Protein AF-V6IZ83-F1 (afdb_monomer_lite)

Radius of gyration: 10.88 Å; chains: 1; bounding box: 23×20×30 Å

Secondary structure (DSSP, 8-state):
---HHHHHHHHHHHHHHHTT----HHHHHHHHT--HHHHHHHHHHHHHHHHHTT----

pLDDT: mean 86.67, std 14.82, range [40.56, 96.25]

Foldseek 3Di:
DDDPLLVVLLVVQVVCVVVVHHDDLVNSCVVSVHDSVVSVVSVVVSVVVCVVVVDDDD

Structure (mmCIF, N/CA/C/O backbone):
data_AF-V6IZ83-F1
#
_entry.id   AF-V6IZ83-F1
#
loop_
_atom_site.group_PDB
_atom_site.id
_atom_site.type_symbol
_atom_site.label_atom_id
_atom_site.label_alt_id
_atom_site.label_comp_id
_atom_site.label_asym_id
_atom_site.label_entity_id
_atom_site.label_seq_id
_atom_site.pdbx_PDB_ins_code
_atom_site.Cartn_x
_atom_site.Cartn_y
_atom_site.Cartn_z
_atom_site.occupancy
_atom_site.B_iso_or_equiv
_atom_site.auth_seq_id
_atom_site.auth_comp_id
_atom_site.auth_asym_id
_atom_site.auth_atom_id
_atom_site.pdbx_PDB_model_num
ATOM 1 N N . MET A 1 1 ? -7.674 10.519 -9.864 1.00 80.88 1 MET A N 1
ATOM 2 C CA . MET A 1 1 ? -6.525 11.228 -9.252 1.00 80.88 1 MET A CA 1
ATOM 3 C C . MET A 1 1 ? -6.306 10.691 -7.842 1.00 80.88 1 MET A C 1
ATOM 5 O O . MET A 1 1 ? -7.283 10.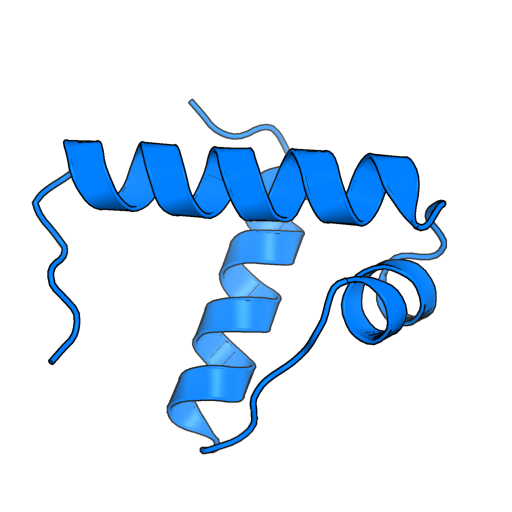566 -7.110 1.00 80.88 1 MET A O 1
ATOM 9 N N . LEU A 1 2 ? -5.068 10.316 -7.495 1.00 87.88 2 LEU A N 1
ATOM 10 C CA . LEU A 1 2 ? -4.736 9.693 -6.204 1.00 87.88 2 LEU A CA 1
ATOM 11 C C . LEU A 1 2 ? -4.522 10.745 -5.104 1.00 87.88 2 LEU A C 1
ATOM 13 O O . LEU A 1 2 ? -3.853 11.757 -5.331 1.00 87.88 2 LEU A O 1
ATOM 17 N N . ASN A 1 3 ? -5.043 10.494 -3.903 1.00 93.44 3 ASN A N 1
ATOM 18 C CA . ASN A 1 3 ? -4.797 11.332 -2.727 1.00 93.44 3 ASN A CA 1
ATOM 19 C C . ASN A 1 3 ? -3.386 11.092 -2.136 1.00 93.44 3 ASN A C 1
ATOM 21 O O . ASN A 1 3 ? -2.609 10.272 -2.626 1.00 93.44 3 ASN A O 1
ATOM 25 N N . HIS A 1 4 ? -3.005 11.835 -1.089 1.00 93.81 4 HIS A N 1
ATOM 26 C CA . HIS A 1 4 ? -1.676 11.699 -0.471 1.00 93.81 4 HIS A CA 1
ATOM 27 C C . HIS A 1 4 ? -1.388 10.273 0.033 1.00 93.81 4 HIS A C 1
ATOM 29 O O . HIS A 1 4 ? -0.298 9.747 -0.189 1.00 93.81 4 HIS A O 1
ATOM 35 N N . TYR A 1 5 ? -2.374 9.634 0.662 1.00 93.62 5 TYR A N 1
ATOM 36 C CA . TYR A 1 5 ? -2.249 8.270 1.166 1.00 93.62 5 TYR A CA 1
ATOM 37 C C . TYR A 1 5 ? -2.085 7.255 0.028 1.00 93.62 5 TYR A C 1
ATOM 39 O O . TYR A 1 5 ? -1.130 6.485 0.011 1.00 93.62 5 TYR A O 1
ATOM 47 N N . GLU A 1 6 ? -2.957 7.319 -0.971 1.00 94.62 6 GLU A N 1
ATOM 48 C CA . GLU A 1 6 ? -2.949 6.446 -2.143 1.00 94.62 6 GLU A CA 1
ATOM 49 C C . GLU A 1 6 ? -1.648 6.582 -2.953 1.00 94.62 6 GLU A C 1
ATOM 51 O O . GLU A 1 6 ? -1.104 5.584 -3.422 1.00 94.62 6 GLU A O 1
ATOM 56 N N . ARG A 1 7 ? -1.081 7.794 -3.063 1.00 94.38 7 ARG A N 1
ATOM 57 C CA . ARG A 1 7 ? 0.246 8.006 -3.672 1.00 94.38 7 ARG A CA 1
ATOM 58 C C . ARG A 1 7 ? 1.361 7.314 -2.889 1.00 94.38 7 ARG A C 1
ATOM 60 O O . ARG A 1 7 ? 2.235 6.703 -3.500 1.00 94.38 7 ARG A O 1
ATOM 67 N N . LYS A 1 8 ? 1.314 7.356 -1.553 1.00 94.50 8 LYS A N 1
ATOM 68 C CA . LYS A 1 8 ? 2.269 6.635 -0.697 1.00 94.50 8 LYS A CA 1
ATOM 69 C C . LYS A 1 8 ? 2.141 5.120 -0.877 1.00 94.50 8 LYS A C 1
ATOM 71 O O . LYS A 1 8 ? 3.154 4.443 -1.017 1.00 94.50 8 LYS A O 1
ATOM 76 N N . VAL A 1 9 ? 0.915 4.593 -0.946 1.00 94.44 9 VAL A N 1
ATOM 77 C CA . VAL A 1 9 ? 0.662 3.171 -1.246 1.00 94.44 9 VAL A CA 1
ATOM 78 C C . VAL A 1 9 ? 1.216 2.796 -2.623 1.00 94.44 9 VAL A C 1
ATOM 80 O O . VAL A 1 9 ? 1.918 1.795 -2.746 1.00 94.44 9 VAL A O 1
ATOM 83 N N . ALA A 1 10 ? 0.994 3.622 -3.648 1.00 93.50 10 ALA A N 1
ATOM 84 C CA . ALA A 1 10 ? 1.534 3.388 -4.987 1.00 93.50 10 ALA A CA 1
ATOM 85 C C . ALA A 1 10 ? 3.069 3.332 -5.016 1.00 93.50 10 ALA A C 1
ATOM 87 O O . ALA A 1 10 ? 3.624 2.453 -5.678 1.00 93.50 10 ALA A O 1
ATOM 88 N N . GLN A 1 11 ? 3.745 4.225 -4.285 1.00 93.50 11 GLN A N 1
ATOM 89 C CA . GLN A 1 11 ? 5.204 4.208 -4.148 1.00 93.50 11 GLN A CA 1
ATOM 90 C C . GLN A 1 11 ? 5.698 2.947 -3.441 1.00 93.50 11 GLN A C 1
ATOM 92 O O . GLN A 1 11 ? 6.653 2.332 -3.902 1.00 93.50 11 GLN A O 1
ATOM 97 N N . ILE A 1 12 ? 5.037 2.532 -2.354 1.00 93.56 12 ILE A N 1
ATOM 98 C CA . ILE A 1 12 ? 5.397 1.303 -1.639 1.00 93.56 12 ILE A CA 1
ATOM 99 C C . ILE A 1 12 ? 5.312 0.098 -2.582 1.00 93.56 12 ILE A C 1
ATOM 101 O O . ILE A 1 12 ? 6.294 -0.622 -2.735 1.00 93.56 12 ILE A O 1
ATOM 105 N N . LEU A 1 13 ? 4.179 -0.065 -3.270 1.00 91.94 13 LEU A N 1
ATOM 106 C CA . LEU A 1 13 ? 3.973 -1.168 -4.210 1.00 91.94 13 LEU A CA 1
ATOM 107 C C . LEU A 1 13 ? 4.991 -1.153 -5.358 1.00 91.94 13 LEU A C 1
ATOM 109 O O . LEU A 1 13 ? 5.444 -2.207 -5.787 1.00 91.94 13 LEU A O 1
ATOM 113 N N . GLN A 1 14 ? 5.351 0.029 -5.866 1.00 91.62 14 GLN A N 1
ATOM 114 C CA . GLN A 1 14 ? 6.361 0.159 -6.919 1.00 91.62 14 GLN A CA 1
ATOM 115 C C . GLN A 1 14 ? 7.760 -0.217 -6.420 1.00 91.62 14 GLN A C 1
ATOM 117 O O . GLN A 1 14 ? 8.462 -0.964 -7.095 1.00 91.62 14 GLN A O 1
ATOM 122 N N . ASN A 1 15 ? 8.154 0.266 -5.241 1.00 93.12 15 ASN A N 1
ATOM 123 C CA . ASN A 1 15 ? 9.456 -0.037 -4.652 1.00 93.12 15 ASN A CA 1
ATOM 124 C C . ASN A 1 15 ? 9.595 -1.524 -4.333 1.00 93.12 15 ASN A C 1
ATOM 126 O O . ASN A 1 15 ? 10.639 -2.112 -4.599 1.00 93.12 15 ASN A O 1
ATOM 130 N N . ASP A 1 16 ? 8.549 -2.139 -3.782 1.00 91.81 16 ASP A N 1
ATOM 131 C CA . ASP A 1 16 ? 8.578 -3.562 -3.462 1.00 91.81 16 ASP A CA 1
ATOM 132 C C . ASP A 1 16 ? 8.667 -4.402 -4.738 1.00 91.81 16 ASP A C 1
ATOM 134 O O . ASP A 1 16 ? 9.516 -5.286 -4.803 1.00 91.81 16 ASP A O 1
ATOM 138 N N . MET A 1 17 ? 7.924 -4.043 -5.790 1.00 89.69 17 MET A N 1
ATOM 139 C CA . MET A 1 17 ? 8.024 -4.688 -7.102 1.00 89.69 17 MET A CA 1
ATOM 140 C C . MET A 1 17 ? 9.436 -4.587 -7.705 1.00 89.69 17 MET A C 1
ATOM 142 O O . MET A 1 17 ? 9.962 -5.593 -8.168 1.00 89.69 17 MET A O 1
ATOM 146 N N . ILE A 1 18 ? 10.086 -3.415 -7.645 1.00 90.50 18 ILE A N 1
ATOM 147 C CA . ILE A 1 18 ? 11.486 -3.232 -8.090 1.00 90.50 18 ILE A CA 1
ATOM 148 C C . ILE A 1 18 ? 12.446 -4.134 -7.295 1.00 90.50 18 ILE A C 1
ATOM 150 O O . ILE A 1 18 ? 13.423 -4.640 -7.839 1.00 90.50 18 ILE A O 1
ATOM 154 N N . MET A 1 19 ? 12.161 -4.356 -6.011 1.00 90.75 19 MET A N 1
ATOM 155 C CA . MET A 1 19 ? 12.939 -5.231 -5.129 1.00 90.75 19 MET A CA 1
ATOM 156 C C . MET A 1 19 ? 12.533 -6.714 -5.215 1.00 90.75 19 MET A C 1
ATOM 158 O O . MET A 1 19 ? 13.023 -7.513 -4.419 1.00 90.75 19 MET A O 1
ATOM 162 N N . GLY A 1 20 ? 11.620 -7.095 -6.117 1.00 91.38 20 GLY A N 1
ATOM 163 C CA . GLY A 1 20 ? 11.117 -8.469 -6.239 1.00 91.38 20 GLY A CA 1
ATOM 164 C C . GLY A 1 20 ? 10.243 -8.934 -5.066 1.00 91.38 20 GLY A C 1
ATOM 165 O O . GLY A 1 20 ? 10.027 -10.131 -4.888 1.00 91.38 20 GLY A O 1
ATOM 166 N N . ARG A 1 21 ? 9.745 -8.006 -4.244 1.00 89.19 21 ARG A N 1
ATOM 167 C CA . ARG A 1 21 ? 8.843 -8.269 -3.116 1.00 89.19 21 ARG A CA 1
A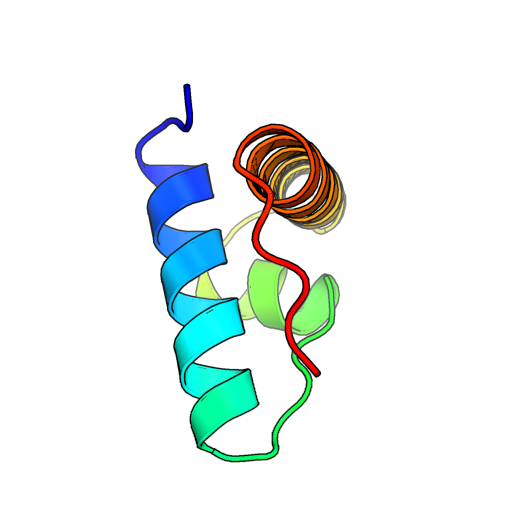TOM 168 C C . ARG A 1 21 ? 7.404 -7.953 -3.508 1.00 89.19 21 ARG A C 1
ATOM 170 O O . ARG A 1 21 ? 7.132 -7.004 -4.238 1.00 89.19 21 ARG A O 1
ATOM 177 N N . THR A 1 22 ? 6.467 -8.722 -2.967 1.00 87.75 22 THR A N 1
ATOM 178 C CA . THR A 1 22 ? 5.036 -8.424 -3.080 1.00 87.75 22 THR A CA 1
ATOM 179 C C . THR A 1 22 ? 4.524 -8.041 -1.703 1.00 87.75 22 THR A C 1
ATOM 181 O O . THR A 1 22 ? 4.601 -8.856 -0.793 1.00 87.75 22 THR A O 1
ATOM 184 N N . SER A 1 23 ? 4.027 -6.812 -1.561 1.00 89.81 23 SER A N 1
ATOM 185 C CA . SER A 1 23 ? 3.352 -6.361 -0.340 1.00 89.81 23 SER A CA 1
ATOM 186 C C . SER A 1 23 ? 1.850 -6.556 -0.480 1.00 89.81 23 SER A C 1
ATOM 188 O O . SER A 1 23 ? 1.250 -6.094 -1.460 1.00 89.81 23 SER A O 1
ATOM 190 N N . ASP A 1 24 ? 1.247 -7.222 0.498 1.00 92.81 24 ASP A N 1
ATOM 191 C CA . ASP A 1 24 ? -0.199 -7.398 0.566 1.00 92.81 24 ASP A CA 1
ATOM 192 C C . ASP A 1 24 ? -0.885 -6.252 1.338 1.00 92.81 24 ASP A C 1
ATOM 194 O O . ASP A 1 24 ? -0.261 -5.281 1.774 1.00 92.81 24 ASP A O 1
ATOM 198 N N . ALA A 1 25 ? -2.210 -6.317 1.486 1.00 93.81 25 ALA A N 1
ATOM 199 C CA . ALA A 1 25 ? -2.946 -5.275 2.198 1.00 93.81 25 ALA A CA 1
ATOM 200 C C . ALA A 1 25 ? -2.594 -5.187 3.692 1.00 93.81 25 ALA A C 1
ATOM 202 O O . ALA A 1 25 ? -2.690 -4.098 4.258 1.00 93.81 25 ALA A O 1
ATOM 203 N N . ALA A 1 26 ? -2.188 -6.289 4.327 1.00 95.12 26 ALA A N 1
ATOM 204 C CA . ALA A 1 26 ? -1.775 -6.291 5.725 1.00 95.12 26 ALA A CA 1
ATOM 205 C C . ALA A 1 26 ? -0.414 -5.603 5.891 1.00 95.12 26 ALA A C 1
ATOM 207 O O . ALA A 1 26 ? -0.264 -4.769 6.785 1.00 95.12 26 ALA A O 1
ATOM 208 N N . ASP A 1 27 ? 0.530 -5.843 4.977 1.00 94.25 27 ASP A N 1
ATOM 209 C CA . ASP A 1 27 ? 1.819 -5.144 4.944 1.00 94.25 27 ASP A CA 1
ATOM 210 C C . ASP A 1 27 ? 1.639 -3.636 4.764 1.00 94.25 27 ASP A C 1
ATOM 212 O O . ASP A 1 27 ? 2.256 -2.821 5.461 1.00 94.25 27 ASP A O 1
ATOM 216 N N . ILE A 1 28 ? 0.770 -3.243 3.828 1.00 95.06 28 ILE A N 1
ATOM 217 C CA . ILE A 1 28 ? 0.462 -1.833 3.591 1.00 95.06 28 ILE A CA 1
ATOM 218 C C . ILE A 1 28 ? -0.203 -1.217 4.823 1.00 95.06 28 ILE A C 1
ATOM 220 O O . ILE A 1 28 ? 0.196 -0.125 5.235 1.00 95.06 28 ILE A O 1
ATOM 224 N N . ALA A 1 29 ? -1.174 -1.897 5.436 1.00 96.12 29 ALA A N 1
ATOM 225 C CA . ALA A 1 29 ? -1.839 -1.441 6.655 1.00 96.12 29 ALA A CA 1
ATOM 226 C C . ALA A 1 29 ? -0.826 -1.209 7.788 1.00 96.12 29 ALA A C 1
ATOM 228 O O . ALA A 1 29 ? -0.766 -0.111 8.348 1.00 96.12 29 ALA A O 1
ATOM 229 N N . TYR A 1 30 ? 0.055 -2.184 8.032 1.00 95.88 30 TYR A N 1
ATOM 230 C CA . TYR A 1 30 ? 1.112 -2.107 9.040 1.00 95.88 30 TYR A CA 1
ATOM 231 C C . TYR A 1 30 ? 2.079 -0.938 8.788 1.00 95.88 30 TYR A C 1
ATOM 233 O O . TYR A 1 30 ? 2.303 -0.105 9.664 1.00 95.88 30 TYR A O 1
ATOM 241 N N . ARG A 1 31 ? 2.602 -0.802 7.563 1.00 92.69 31 ARG A N 1
ATOM 242 C CA . ARG A 1 31 ? 3.585 0.243 7.203 1.00 92.69 31 ARG A CA 1
ATOM 243 C C . ARG A 1 31 ? 3.001 1.650 7.145 1.00 92.69 31 ARG A C 1
ATOM 245 O O . ARG A 1 31 ? 3.744 2.633 7.196 1.00 92.69 31 ARG A O 1
ATOM 252 N N . THR A 1 32 ? 1.689 1.764 6.964 1.00 92.31 32 THR A N 1
ATOM 253 C CA . THR A 1 32 ? 1.004 3.058 6.867 1.00 92.31 32 THR A CA 1
ATOM 254 C C . THR A 1 32 ? 0.255 3.447 8.137 1.00 92.31 32 THR A C 1
ATOM 256 O O . THR A 1 32 ? -0.204 4.586 8.213 1.00 92.31 32 THR A O 1
ATOM 259 N N . GLY A 1 33 ? 0.183 2.555 9.134 1.00 93.88 33 GLY A N 1
ATOM 260 C CA . GLY A 1 33 ? -0.565 2.773 10.374 1.00 93.88 33 GLY A CA 1
ATOM 261 C C . GLY A 1 33 ? -2.069 2.902 10.132 1.00 93.88 33 GLY A C 1
ATOM 262 O O . GLY A 1 33 ? -2.739 3.675 10.813 1.00 93.88 33 GLY A O 1
ATOM 263 N N . ARG A 1 34 ? -2.581 2.216 9.106 1.00 93.88 34 ARG A N 1
ATOM 264 C CA . ARG A 1 34 ? -3.980 2.274 8.666 1.00 93.88 34 ARG A CA 1
ATOM 265 C C . ARG A 1 34 ? -4.665 0.939 8.870 1.00 93.88 34 ARG A C 1
ATOM 267 O O . ARG A 1 34 ? -4.017 -0.080 9.08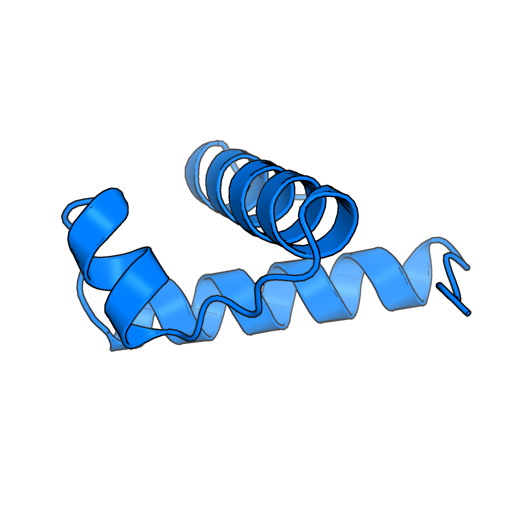8 1.00 93.88 34 ARG A O 1
ATOM 274 N N . THR A 1 35 ? -5.987 0.951 8.796 1.00 96.25 35 THR A N 1
ATOM 275 C CA . THR A 1 35 ? -6.769 -0.281 8.858 1.00 96.25 35 THR A CA 1
ATOM 276 C C . THR A 1 35 ? -6.567 -1.126 7.599 1.00 96.25 35 THR A C 1
ATOM 278 O O . THR A 1 35 ? -6.217 -0.625 6.526 1.00 96.25 35 THR A O 1
ATOM 281 N N . LEU A 1 36 ? -6.822 -2.431 7.719 1.00 95.88 36 LEU A N 1
ATOM 282 C CA . LEU A 1 36 ? -6.763 -3.354 6.583 1.00 95.88 36 LEU A CA 1
ATOM 283 C C . LEU A 1 36 ? -7.747 -2.959 5.471 1.00 95.88 36 LEU A C 1
ATOM 285 O O . LEU A 1 36 ? -7.457 -3.138 4.291 1.00 95.88 36 LEU A O 1
ATOM 289 N N . GLU A 1 37 ? -8.907 -2.421 5.842 1.00 95.62 37 GLU A N 1
ATOM 290 C CA . GLU A 1 37 ? -9.940 -1.984 4.905 1.00 95.62 37 GLU A CA 1
ATOM 291 C C . GLU A 1 37 ? -9.493 -0.757 4.098 1.00 95.62 37 GLU A C 1
ATOM 293 O O . GLU A 1 37 ? -9.559 -0.775 2.868 1.00 95.62 37 GLU A O 1
ATOM 298 N N . GLU A 1 38 ? -8.936 0.261 4.764 1.00 94.12 38 GLU A N 1
ATOM 299 C CA . GLU A 1 38 ? -8.356 1.432 4.093 1.00 94.12 38 GLU A CA 1
ATOM 300 C C . GLU A 1 38 ? -7.215 1.033 3.147 1.00 94.12 38 GLU A C 1
ATOM 302 O O . GLU A 1 38 ? -7.129 1.541 2.025 1.00 94.12 38 GLU A O 1
ATOM 307 N N . ALA A 1 39 ? -6.359 0.097 3.570 1.00 95.94 39 ALA A N 1
ATOM 308 C CA . ALA A 1 39 ? -5.265 -0.406 2.747 1.00 95.94 39 ALA A CA 1
ATOM 309 C C . ALA A 1 39 ? -5.772 -1.142 1.500 1.00 95.94 39 ALA A C 1
ATOM 311 O O . ALA A 1 39 ? -5.278 -0.883 0.401 1.00 95.94 39 ALA A O 1
ATOM 312 N N . LYS A 1 40 ? -6.789 -2.005 1.639 1.00 95.75 40 LYS A N 1
ATOM 313 C CA . LYS A 1 40 ? -7.435 -2.684 0.503 1.00 95.75 40 LYS A CA 1
ATOM 314 C C . LYS A 1 40 ? -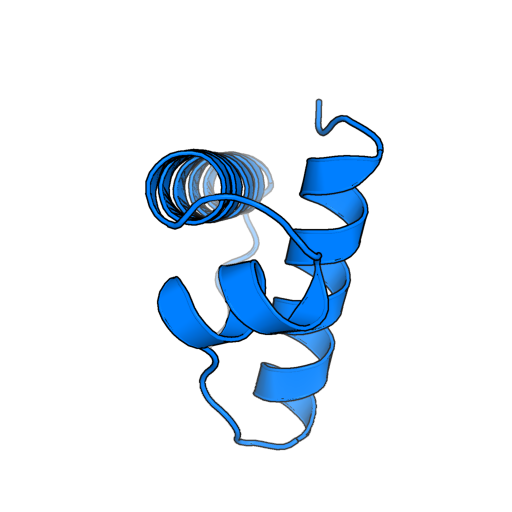8.013 -1.680 -0.490 1.00 95.75 40 LYS A C 1
ATOM 316 O O . LYS A 1 40 ? -7.674 -1.733 -1.671 1.00 95.75 40 LYS A O 1
ATOM 321 N N . ALA A 1 41 ? -8.802 -0.721 -0.006 1.00 95.31 41 ALA A N 1
ATOM 322 C CA . ALA A 1 41 ? -9.412 0.303 -0.850 1.00 95.31 41 ALA A CA 1
ATOM 323 C C . ALA A 1 41 ? -8.358 1.137 -1.601 1.00 95.31 41 ALA A C 1
ATOM 325 O O . ALA A 1 41 ? -8.507 1.419 -2.794 1.00 95.31 41 ALA A O 1
ATOM 326 N N . ALA A 1 42 ? -7.258 1.498 -0.933 1.00 94.38 42 ALA A N 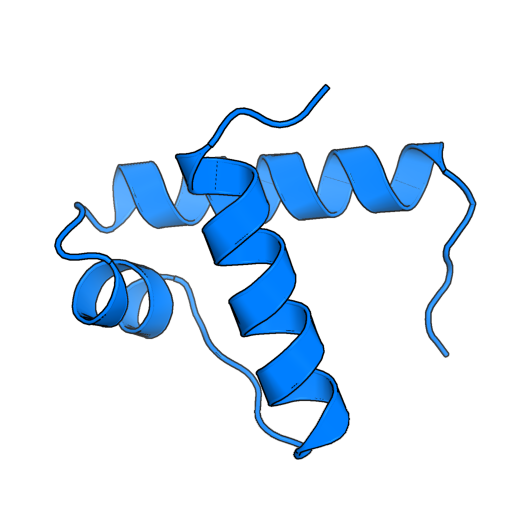1
ATOM 327 C CA . ALA A 1 42 ? -6.169 2.234 -1.562 1.00 94.38 42 ALA A CA 1
ATOM 328 C C . ALA A 1 42 ? -5.427 1.405 -2.615 1.00 94.38 42 ALA A C 1
ATOM 330 O O . ALA A 1 42 ? -5.154 1.921 -3.698 1.00 94.38 42 ALA A O 1
ATOM 331 N N . ILE A 1 43 ? -5.126 0.131 -2.342 1.00 93.69 43 ILE A N 1
ATOM 332 C CA . ILE A 1 43 ? -4.492 -0.768 -3.319 1.00 93.69 43 ILE A CA 1
ATOM 333 C C . ILE A 1 43 ? -5.373 -0.905 -4.563 1.00 93.69 43 ILE A C 1
ATOM 335 O O . ILE A 1 43 ? -4.871 -0.760 -5.681 1.00 93.69 43 ILE A O 1
ATOM 339 N N . ASP A 1 44 ? -6.674 -1.131 -4.386 1.00 93.25 44 ASP A N 1
ATOM 340 C CA . ASP A 1 44 ? -7.610 -1.278 -5.501 1.00 93.25 44 ASP A CA 1
ATOM 341 C C . ASP A 1 44 ? -7.675 -0.011 -6.347 1.00 93.25 44 ASP A C 1
ATOM 343 O O . ASP A 1 44 ? -7.564 -0.072 -7.574 1.00 93.25 44 ASP A O 1
ATOM 347 N N . LYS A 1 45 ? -7.750 1.159 -5.710 1.00 92.50 45 LYS A N 1
ATOM 348 C CA . LYS A 1 45 ? -7.775 2.440 -6.418 1.00 92.50 45 LYS A CA 1
ATOM 349 C C . LYS A 1 45 ? -6.461 2.751 -7.133 1.00 92.50 45 LYS A C 1
ATOM 351 O O . LYS A 1 45 ? -6.479 3.258 -8.258 1.00 92.50 45 LYS A O 1
ATOM 356 N N . VAL A 1 46 ? -5.319 2.407 -6.535 1.00 91.31 46 VAL A N 1
ATOM 357 C CA . VAL A 1 46 ? -4.002 2.509 -7.183 1.00 91.31 46 VAL A CA 1
ATOM 358 C C . VAL A 1 46 ? -3.936 1.598 -8.410 1.00 91.31 46 VAL A C 1
ATOM 360 O O . VAL A 1 46 ? -3.499 2.039 -9.472 1.00 91.31 46 VAL A O 1
ATOM 363 N N . ARG A 1 47 ? -4.414 0.353 -8.304 1.00 88.75 47 ARG A N 1
ATOM 364 C CA . ARG A 1 47 ? -4.457 -0.602 -9.423 1.00 88.75 47 ARG A CA 1
ATOM 365 C C . ARG A 1 47 ? -5.386 -0.139 -10.542 1.00 88.75 47 ARG A C 1
ATOM 367 O O . ARG A 1 47 ? -5.009 -0.216 -11.707 1.00 88.75 47 ARG A O 1
ATOM 374 N N . GLN A 1 48 ? -6.573 0.360 -10.206 1.00 88.69 48 GLN A N 1
ATOM 375 C CA . GLN A 1 48 ? -7.519 0.907 -11.181 1.00 88.69 48 GLN A CA 1
ATOM 376 C C . GLN A 1 48 ? -6.942 2.126 -11.904 1.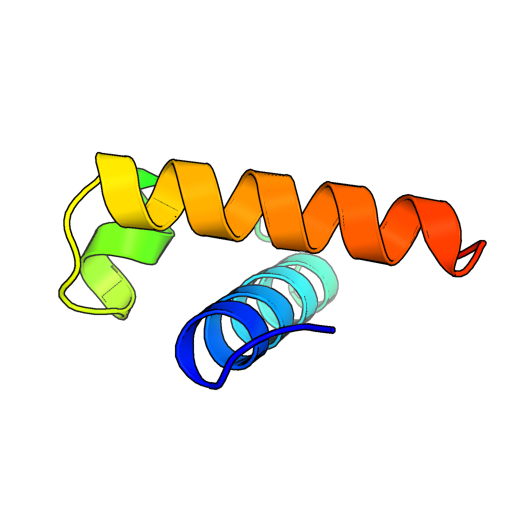00 88.69 48 GLN A C 1
ATOM 378 O O . GLN A 1 48 ? -7.010 2.190 -13.126 1.00 88.69 48 GLN A O 1
ATOM 383 N N . THR A 1 49 ? -6.305 3.045 -11.173 1.00 84.81 49 THR A N 1
ATOM 384 C CA . THR A 1 49 ? -5.669 4.229 -11.773 1.00 84.81 49 THR A CA 1
ATOM 385 C C . THR A 1 49 ? -4.552 3.823 -12.741 1.00 84.81 49 THR A C 1
ATOM 387 O O . THR A 1 49 ? -4.534 4.288 -13.874 1.00 84.81 49 THR A O 1
ATOM 390 N N . ARG A 1 50 ? -3.696 2.859 -12.365 1.00 75.00 50 ARG A N 1
ATOM 391 C CA . ARG A 1 50 ? -2.637 2.337 -13.252 1.00 75.00 50 ARG A CA 1
ATOM 392 C C . ARG A 1 50 ? -3.164 1.674 -14.529 1.00 75.00 50 ARG A C 1
ATOM 394 O O . ARG A 1 50 ? -2.519 1.780 -15.566 1.00 75.00 50 ARG A O 1
ATOM 401 N N . LYS A 1 51 ? -4.320 0.998 -14.468 1.00 67.19 51 LYS A N 1
ATOM 402 C CA . LYS A 1 51 ? -4.964 0.407 -15.656 1.00 67.19 51 LYS A CA 1
ATOM 403 C C . LYS A 1 51 ? -5.438 1.469 -16.648 1.00 67.19 51 LYS A C 1
ATOM 405 O O . LYS A 1 51 ? -5.385 1.229 -17.848 1.00 67.19 51 LYS A O 1
ATOM 410 N N . ILE A 1 52 ? -5.905 2.611 -16.148 1.00 62.78 52 ILE A N 1
ATOM 411 C CA . ILE A 1 52 ? -6.409 3.711 -16.979 1.00 62.78 52 ILE A CA 1
ATOM 412 C C . ILE A 1 52 ? -5.251 4.412 -17.705 1.00 62.78 52 ILE A C 1
ATOM 414 O O . ILE A 1 52 ? -5.398 4.769 -18.868 1.00 62.78 52 ILE A O 1
ATOM 418 N N . ASP A 1 53 ? -4.085 4.522 -17.063 1.00 58.03 53 ASP A N 1
ATOM 419 C CA . ASP A 1 53 ? -2.892 5.163 -17.638 1.00 58.03 53 ASP A CA 1
ATOM 420 C C . ASP A 1 53 ? -2.102 4.265 -18.625 1.00 58.03 53 ASP A C 1
ATOM 422 O O . ASP A 1 53 ? -1.018 4.633 -19.069 1.00 58.03 53 ASP A O 1
ATOM 426 N N . GLY A 1 54 ? -2.610 3.079 -18.992 1.00 48.41 54 GLY A N 1
ATOM 427 C CA . GLY A 1 54 ? -1.974 2.193 -19.984 1.00 48.41 54 GLY A CA 1
ATOM 428 C C . GLY A 1 54 ? -0.703 1.474 -19.506 1.00 48.41 54 GLY A C 1
ATOM 429 O O . GLY A 1 54 ? -0.038 0.801 -20.292 1.00 48.41 54 GLY A O 1
ATOM 430 N N . GLY A 1 55 ? -0.366 1.570 -18.217 1.00 43.72 55 GLY A N 1
ATOM 431 C CA . GLY A 1 55 ? 0.830 0.970 -17.626 1.00 43.72 55 GLY A CA 1
ATOM 432 C C . GLY A 1 55 ? 0.657 -0.514 -17.314 1.00 43.72 55 GLY A C 1
ATOM 433 O O . GLY A 1 55 ? 0.556 -0.904 -16.150 1.00 43.72 55 GLY A O 1
ATOM 434 N N . MET A 1 56 ? 0.619 -1.337 -18.359 1.00 45.38 56 MET A N 1
ATOM 435 C CA . MET A 1 56 ? 0.867 -2.773 -18.270 1.00 45.38 56 MET A CA 1
ATOM 436 C C . MET A 1 56 ? 2.333 -2.961 -17.846 1.00 45.38 56 MET A C 1
ATOM 438 O O . MET A 1 56 ? 3.240 -2.706 -18.630 1.00 45.38 56 MET A O 1
ATOM 442 N N . LEU A 1 57 ? 2.574 -3.343 -16.592 1.00 47.81 57 LEU A N 1
ATOM 443 C CA . LEU A 1 57 ? 3.880 -3.849 -16.170 1.00 47.81 57 LEU A CA 1
ATOM 444 C C . LEU A 1 57 ? 3.872 -5.363 -16.387 1.00 47.81 57 LEU A C 1
ATOM 446 O O . LEU A 1 57 ? 3.344 -6.112 -15.563 1.00 47.81 57 LEU A O 1
ATOM 450 N N . LEU A 1 58 ? 4.370 -5.752 -17.562 1.00 40.56 58 LEU A N 1
ATOM 451 C CA . LEU A 1 58 ? 5.241 -6.920 -17.687 1.00 40.56 58 LEU A CA 1
ATOM 452 C C . LEU A 1 58 ? 6.557 -6.631 -16.952 1.00 40.56 58 LEU A C 1
ATOM 454 O O . LEU A 1 58 ? 6.966 -5.445 -16.947 1.00 40.56 58 LEU A O 1
#

Sequence (58 aa):
MLNHYERKVAQILQNDMIMGRTSDAADIAYRTGRTLEEAKAAIDKVRQTRKIDGGMLL

Organism: NCBI:txid1395513